Protein AF-A0A0K1FKB4-F1 (afdb_monomer_lite)

Structure (mmCIF, N/CA/C/O backbone):
data_AF-A0A0K1FKB4-F1
#
_entry.id   AF-A0A0K1FKB4-F1
#
loop_
_atom_site.group_PDB
_atom_site.id
_atom_site.type_symbol
_atom_site.label_atom_id
_atom_site.label_alt_id
_atom_site.label_comp_id
_atom_site.label_asym_id
_atom_site.label_entity_id
_atom_site.label_seq_id
_atom_site.pdbx_PDB_ins_code
_atom_site.Cartn_x
_atom_site.Cartn_y
_atom_site.Cartn_z
_atom_site.occupancy
_atom_site.B_iso_or_equiv
_atom_site.auth_seq_id
_atom_site.auth_comp_id
_atom_site.auth_asym_id
_atom_site.auth_atom_id
_atom_site.pdbx_PDB_model_num
ATOM 1 N N . MET A 1 1 ? 12.593 -4.415 9.580 1.00 80.56 1 MET A N 1
ATOM 2 C CA . MET A 1 1 ? 12.445 -4.700 8.141 1.00 80.56 1 MET A CA 1
ATOM 3 C C . MET A 1 1 ? 11.845 -6.087 8.004 1.00 80.56 1 MET A C 1
ATOM 5 O O . MET A 1 1 ? 12.376 -7.004 8.618 1.00 80.56 1 MET A O 1
ATOM 9 N N . GLU A 1 2 ? 10.722 -6.221 7.304 1.00 90.81 2 GLU A N 1
ATOM 10 C CA . GLU A 1 2 ? 10.043 -7.507 7.085 1.00 90.81 2 GLU A CA 1
ATOM 11 C C . GLU A 1 2 ? 10.528 -8.163 5.786 1.00 90.81 2 GLU A C 1
ATOM 13 O O . GLU A 1 2 ? 11.153 -7.510 4.942 1.00 90.81 2 GLU A O 1
ATOM 18 N N . LYS A 1 3 ? 10.287 -9.470 5.629 1.00 88.88 3 LYS A N 1
ATOM 19 C CA . LYS A 1 3 ? 10.673 -10.172 4.404 1.00 88.88 3 LYS A CA 1
ATOM 20 C C . LYS A 1 3 ? 9.685 -9.817 3.301 1.00 88.88 3 LYS A C 1
ATOM 22 O O . LYS A 1 3 ? 8.482 -9.996 3.452 1.00 88.88 3 LYS A O 1
ATOM 27 N N . SER A 1 4 ? 10.195 -9.398 2.148 1.00 88.50 4 SER A N 1
ATOM 28 C CA . SER A 1 4 ? 9.355 -9.177 0.967 1.00 88.50 4 SER A CA 1
ATOM 29 C C . SER A 1 4 ? 8.685 -10.454 0.463 1.00 88.50 4 SER A C 1
ATOM 31 O O . SER A 1 4 ? 7.639 -10.369 -0.163 1.00 88.50 4 SER A O 1
ATOM 33 N N . SER A 1 5 ? 9.220 -11.639 0.787 1.00 90.75 5 SER A N 1
ATOM 34 C CA . SER A 1 5 ? 8.584 -12.928 0.486 1.00 90.75 5 SER A CA 1
ATOM 35 C C . SER A 1 5 ? 7.236 -13.129 1.173 1.00 90.75 5 SER A C 1
ATOM 37 O O . SER A 1 5 ? 6.458 -13.953 0.697 1.00 90.75 5 SER A O 1
ATOM 39 N N . ASP A 1 6 ? 6.969 -12.404 2.261 1.00 93.44 6 ASP A N 1
ATOM 40 C CA . ASP A 1 6 ? 5.728 -12.506 3.039 1.00 93.44 6 ASP A CA 1
ATOM 41 C C . ASP A 1 6 ? 4.636 -11.583 2.483 1.00 93.44 6 ASP A C 1
ATOM 43 O O . ASP A 1 6 ? 3.501 -11.590 2.956 1.00 93.44 6 ASP A O 1
ATOM 47 N N . PHE A 1 7 ? 4.978 -10.810 1.454 1.00 93.88 7 PHE A N 1
ATOM 48 C CA . PHE A 1 7 ? 4.098 -9.901 0.750 1.00 93.88 7 PHE A CA 1
ATOM 49 C C . PHE A 1 7 ? 3.974 -10.334 -0.714 1.00 93.88 7 PHE A C 1
ATOM 51 O O . PHE A 1 7 ? 4.897 -10.893 -1.311 1.00 93.88 7 PHE A O 1
ATOM 58 N N . GLU A 1 8 ? 2.810 -10.105 -1.303 1.00 93.19 8 GLU A N 1
ATOM 59 C CA . GLU A 1 8 ? 2.550 -10.299 -2.725 1.00 93.19 8 GLU A CA 1
ATOM 60 C C . GLU A 1 8 ? 2.192 -8.961 -3.359 1.00 93.19 8 GLU A C 1
ATOM 62 O O . GLU A 1 8 ? 1.543 -8.126 -2.730 1.00 93.19 8 GLU A O 1
ATOM 67 N N . TYR A 1 9 ? 2.643 -8.744 -4.593 1.00 91.88 9 TYR A N 1
ATOM 68 C CA . TYR A 1 9 ? 2.233 -7.572 -5.356 1.00 91.88 9 TYR A CA 1
ATOM 69 C C . TYR A 1 9 ? 0.720 -7.622 -5.574 1.00 91.88 9 TYR A C 1
ATOM 71 O O . TYR A 1 9 ? 0.194 -8.664 -5.964 1.00 91.88 9 TYR A O 1
ATOM 79 N N . ALA A 1 10 ? 0.045 -6.508 -5.308 1.00 92.31 10 ALA A N 1
ATOM 80 C CA . ALA A 1 10 ? -1.406 -6.422 -5.380 1.00 92.31 10 ALA A CA 1
ATOM 81 C C . ALA A 1 10 ? -1.872 -5.471 -6.479 1.00 92.31 10 ALA A C 1
ATOM 83 O O . ALA A 1 10 ? -2.723 -5.843 -7.282 1.00 92.31 10 ALA A O 1
ATOM 84 N N . ALA A 1 11 ? -1.316 -4.260 -6.528 1.00 91.50 11 ALA A N 1
ATOM 85 C CA . ALA A 1 11 ? -1.746 -3.248 -7.481 1.00 91.50 11 ALA A CA 1
ATOM 86 C C . ALA A 1 11 ? -0.660 -2.203 -7.742 1.00 91.50 11 ALA A C 1
ATOM 88 O O . ALA A 1 11 ? 0.228 -1.977 -6.918 1.00 91.50 11 ALA A O 1
ATOM 89 N N . THR A 1 12 ? -0.792 -1.536 -8.886 1.00 91.56 12 THR A N 1
ATOM 90 C CA . THR A 1 12 ? -0.174 -0.239 -9.151 1.00 91.56 12 THR A CA 1
ATOM 91 C C . THR A 1 12 ? -1.303 0.741 -9.399 1.00 91.56 12 THR A C 1
ATOM 93 O O . THR A 1 12 ? -2.195 0.446 -10.193 1.00 91.56 12 THR A O 1
ATOM 96 N N . ALA A 1 13 ? -1.268 1.880 -8.721 1.00 91.25 13 ALA A N 1
ATOM 97 C CA . ALA A 1 13 ? -2.212 2.963 -8.943 1.00 91.25 13 ALA A CA 1
ATOM 98 C C . ALA A 1 13 ? -1.489 4.141 -9.586 1.00 91.25 13 ALA A C 1
ATOM 100 O O . ALA A 1 13 ? -0.346 4.440 -9.236 1.00 91.25 13 ALA A O 1
ATOM 101 N N . ILE A 1 14 ? -2.160 4.787 -10.532 1.00 88.12 14 ILE A N 1
ATOM 102 C CA . ILE A 1 14 ? -1.706 6.024 -11.159 1.00 88.12 14 ILE A CA 1
ATOM 103 C C . ILE A 1 14 ? -2.805 7.044 -10.896 1.00 88.12 14 ILE A C 1
ATOM 105 O O . ILE A 1 14 ? -3.885 6.928 -11.470 1.00 88.12 14 ILE A O 1
ATOM 109 N N . GLY A 1 15 ? -2.548 8.020 -10.028 1.00 77.75 15 GLY A N 1
ATOM 110 C CA . GLY A 1 15 ? -3.521 9.072 -9.727 1.00 77.75 15 GLY A CA 1
ATOM 111 C C . GLY A 1 15 ? -4.064 9.017 -8.302 1.00 77.75 15 GLY A C 1
ATOM 112 O O . GLY A 1 15 ? -3.277 8.954 -7.359 1.00 77.75 15 GLY A O 1
ATOM 113 N N . GLU A 1 16 ? -5.387 9.136 -8.167 1.00 79.88 16 GLU A N 1
ATOM 114 C CA . GLU A 1 16 ? -6.054 9.548 -6.920 1.00 79.88 16 GLU A CA 1
ATOM 115 C C . GLU A 1 16 ? -6.793 8.419 -6.186 1.00 79.88 16 GLU A C 1
ATOM 117 O O . GLU A 1 16 ? -7.043 8.558 -4.995 1.00 79.88 16 GLU A O 1
ATOM 122 N N . GLU A 1 17 ? -7.094 7.298 -6.854 1.00 90.88 17 GLU A N 1
ATOM 123 C CA . GLU A 1 17 ? -7.901 6.206 -6.287 1.00 90.88 17 GLU A CA 1
ATOM 124 C C . GLU A 1 17 ? -7.195 4.848 -6.423 1.00 90.88 17 GLU A C 1
ATOM 126 O O . GLU A 1 17 ? -6.569 4.534 -7.442 1.00 90.88 17 GLU A O 1
ATOM 131 N N . CYS A 1 18 ? -7.301 4.011 -5.391 1.00 93.44 18 CYS A N 1
ATOM 132 C CA . CYS A 1 18 ? -6.797 2.642 -5.400 1.00 93.44 18 CYS A CA 1
ATOM 133 C C . CYS A 1 18 ? -7.615 1.766 -4.452 1.00 93.44 18 CYS A C 1
ATOM 135 O O . CYS A 1 18 ? -7.584 1.954 -3.240 1.00 93.44 18 CYS A O 1
ATOM 137 N N . PHE A 1 19 ? -8.310 0.760 -4.984 1.00 93.69 19 PHE A N 1
ATOM 138 C CA . PHE A 1 19 ? -9.187 -0.082 -4.174 1.00 93.69 19 PHE A CA 1
ATOM 139 C C . PHE A 1 19 ? -8.454 -1.302 -3.606 1.00 93.69 19 PHE A C 1
ATOM 141 O O . PHE A 1 19 ? -8.182 -2.261 -4.332 1.00 93.69 19 PHE A O 1
ATOM 148 N N . LEU A 1 20 ? -8.196 -1.305 -2.294 1.00 92.19 20 LEU A N 1
ATOM 149 C CA . LEU A 1 20 ? -7.755 -2.483 -1.536 1.00 92.19 20 LEU A CA 1
ATOM 150 C C . LEU A 1 20 ? -8.744 -2.740 -0.397 1.00 92.19 20 LEU A C 1
ATOM 152 O O . LEU A 1 20 ? -9.320 -1.818 0.165 1.00 92.19 20 LEU A O 1
ATOM 156 N N . PHE A 1 21 ? -8.944 -4.009 -0.035 1.00 91.56 21 PHE A N 1
ATOM 157 C CA . PHE A 1 21 ? -9.867 -4.397 1.047 1.00 91.56 21 PHE A CA 1
ATOM 158 C C . PHE A 1 21 ? -11.323 -3.928 0.841 1.00 91.56 21 PHE A C 1
ATOM 160 O O . PHE A 1 21 ? -12.076 -3.822 1.800 1.00 91.56 21 PHE A O 1
ATOM 167 N N . GLY A 1 22 ? -11.726 -3.665 -0.408 1.00 90.62 22 GLY A N 1
ATOM 168 C CA . GLY A 1 22 ? -13.073 -3.194 -0.746 1.00 90.62 22 GLY A CA 1
ATOM 169 C C . GLY A 1 22 ? -13.299 -1.687 -0.574 1.00 90.62 22 GLY A C 1
ATOM 170 O O . GLY A 1 22 ? -14.416 -1.236 -0.805 1.00 90.62 22 GLY A O 1
ATOM 171 N N . VAL A 1 23 ? -12.267 -0.912 -0.224 1.00 93.38 23 VAL A N 1
ATOM 172 C CA . VAL A 1 23 ? -12.330 0.552 -0.068 1.00 93.38 23 VAL A CA 1
ATOM 173 C C . VAL A 1 23 ? -11.250 1.238 -0.897 1.00 93.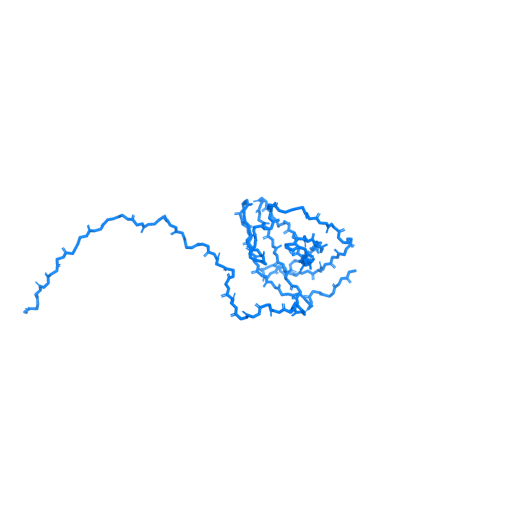38 23 VAL A C 1
ATOM 175 O O . VAL A 1 23 ? -10.231 0.619 -1.204 1.00 93.38 23 VAL A O 1
ATOM 178 N N . ASP A 1 24 ? -11.448 2.510 -1.241 1.00 95.00 24 ASP A N 1
ATOM 179 C CA . ASP A 1 24 ? -10.364 3.334 -1.776 1.00 95.00 24 ASP A CA 1
ATOM 180 C C . ASP A 1 24 ? -9.370 3.654 -0.656 1.00 95.00 24 ASP A C 1
ATOM 182 O O . ASP A 1 24 ? -9.700 4.340 0.307 1.00 95.00 24 ASP A O 1
ATOM 186 N N . VAL A 1 25 ? -8.143 3.150 -0.759 1.00 94.75 25 VAL A N 1
ATOM 187 C CA . VAL A 1 25 ? -7.152 3.294 0.307 1.00 94.75 25 VAL A CA 1
ATOM 188 C C . VAL A 1 25 ? -6.685 4.726 0.474 1.00 94.75 25 VAL A C 1
ATOM 190 O O . VAL A 1 25 ? -6.310 5.094 1.583 1.00 94.75 25 VAL A O 1
ATOM 193 N N . PHE A 1 26 ? -6.690 5.536 -0.587 1.00 94.00 26 PHE A N 1
ATOM 194 C CA . PHE A 1 26 ? -6.243 6.926 -0.503 1.00 94.00 26 PHE A CA 1
ATOM 195 C C . PHE A 1 26 ? -7.241 7.806 0.254 1.00 94.00 26 PHE A C 1
ATOM 197 O O . PHE A 1 26 ? -6.840 8.797 0.861 1.00 94.00 26 PHE A O 1
ATOM 204 N N . ALA A 1 27 ? -8.513 7.403 0.312 1.00 94.81 27 ALA A N 1
ATOM 205 C CA . ALA A 1 27 ? -9.538 8.055 1.119 1.00 94.81 27 ALA A CA 1
ATOM 206 C C . ALA A 1 27 ? -9.420 7.774 2.635 1.00 94.81 27 ALA A C 1
ATOM 208 O O . ALA A 1 27 ? -10.168 8.357 3.423 1.00 94.81 27 ALA A O 1
ATOM 209 N N . HIS A 1 28 ? -8.506 6.895 3.067 1.00 94.88 28 HIS A N 1
ATOM 210 C CA . HIS A 1 28 ? -8.302 6.540 4.475 1.00 94.88 28 HIS A CA 1
ATOM 211 C C . HIS A 1 28 ? -7.001 7.124 5.042 1.00 94.88 28 HIS A C 1
ATOM 213 O O . HIS A 1 28 ? -6.003 7.280 4.343 1.00 94.88 28 HIS A O 1
ATOM 219 N N . GLU A 1 29 ? -6.982 7.387 6.352 1.00 95.81 29 GLU A N 1
ATOM 220 C CA . GLU A 1 29 ? -5.752 7.763 7.055 1.00 95.81 29 GLU A CA 1
ATOM 221 C C . GLU A 1 29 ? -4.822 6.552 7.196 1.00 95.81 29 GLU A C 1
ATOM 223 O O . GLU A 1 29 ? -5.204 5.515 7.744 1.00 95.81 29 GLU A O 1
ATOM 228 N N . TRP A 1 30 ? -3.586 6.694 6.715 1.00 96.69 30 TRP A N 1
ATOM 229 C CA . TRP A 1 30 ? -2.564 5.656 6.818 1.00 96.69 30 TRP A CA 1
ATOM 230 C C . TRP A 1 30 ? -1.737 5.848 8.082 1.00 96.69 30 TRP A C 1
ATOM 232 O O . TRP A 1 30 ? -1.072 6.869 8.267 1.00 96.69 30 TRP A O 1
ATOM 242 N N . THR A 1 31 ? -1.696 4.820 8.921 1.00 97.94 31 THR A N 1
ATOM 243 C CA . THR A 1 31 ? -0.800 4.769 10.075 1.00 97.94 31 THR A CA 1
ATOM 244 C C . THR A 1 31 ? 0.521 4.120 9.675 1.00 97.94 31 THR A C 1
ATOM 246 O O . THR A 1 31 ? 0.560 2.954 9.283 1.00 97.94 31 THR A O 1
ATOM 249 N N . ASP A 1 32 ? 1.627 4.862 9.777 1.00 96.88 32 ASP A N 1
ATOM 250 C CA . ASP A 1 32 ? 2.968 4.321 9.534 1.00 96.88 32 ASP A CA 1
ATOM 251 C C . ASP A 1 32 ? 3.400 3.401 10.687 1.00 96.88 32 ASP A C 1
ATOM 253 O O . ASP A 1 32 ? 3.525 3.817 11.841 1.00 96.88 32 ASP A O 1
ATOM 257 N N . THR A 1 33 ? 3.674 2.138 10.362 1.00 96.94 33 THR A N 1
ATOM 258 C CA . THR A 1 33 ? 4.067 1.121 11.354 1.00 96.94 33 THR A CA 1
ATOM 259 C C . THR A 1 33 ? 5.558 1.159 11.705 1.00 96.94 33 THR A C 1
ATOM 261 O O . THR A 1 33 ? 6.038 0.326 12.479 1.00 96.94 33 THR A O 1
ATOM 264 N N . ARG A 1 34 ? 6.330 2.072 11.097 1.00 96.88 34 ARG A N 1
ATOM 265 C CA . ARG A 1 34 ? 7.803 2.149 11.126 1.00 96.88 34 ARG A CA 1
ATOM 266 C C . ARG A 1 34 ? 8.509 0.906 10.578 1.00 96.88 34 ARG A C 1
ATOM 268 O O . ARG A 1 34 ? 9.728 0.769 10.710 1.00 96.88 34 ARG A O 1
ATOM 275 N N . LYS A 1 35 ? 7.768 -0.015 9.959 1.00 96.81 35 LYS A N 1
ATOM 276 C CA . LYS A 1 35 ? 8.296 -1.197 9.273 1.00 96.81 35 LYS A CA 1
ATOM 277 C C . LYS A 1 35 ? 8.322 -0.957 7.768 1.00 96.81 35 LYS A C 1
ATOM 279 O O . LYS A 1 35 ? 7.606 -0.119 7.234 1.00 96.81 35 LYS A O 1
ATOM 284 N N . CYS A 1 36 ? 9.153 -1.727 7.083 1.00 96.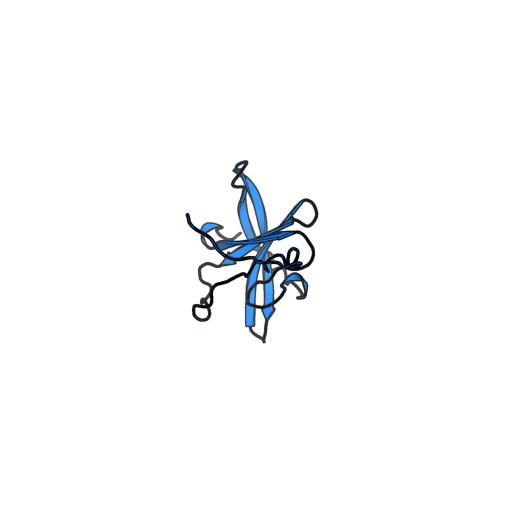75 36 CYS A N 1
ATOM 285 C CA . CYS A 1 36 ? 9.293 -1.675 5.635 1.00 96.75 36 CYS A CA 1
ATOM 286 C C . CYS A 1 36 ? 9.689 -3.041 5.072 1.00 96.75 36 CYS A C 1
ATOM 288 O O . CYS A 1 36 ? 10.256 -3.876 5.791 1.00 96.75 36 CYS A O 1
ATOM 290 N N . ILE A 1 37 ? 9.428 -3.231 3.782 1.00 95.56 37 ILE A N 1
ATOM 291 C CA . ILE A 1 37 ? 9.933 -4.330 2.955 1.00 95.56 37 ILE A CA 1
ATOM 292 C C . ILE A 1 37 ? 10.880 -3.785 1.885 1.00 95.56 37 ILE A C 1
ATOM 294 O O . ILE A 1 37 ? 10.812 -2.610 1.525 1.00 95.56 37 ILE A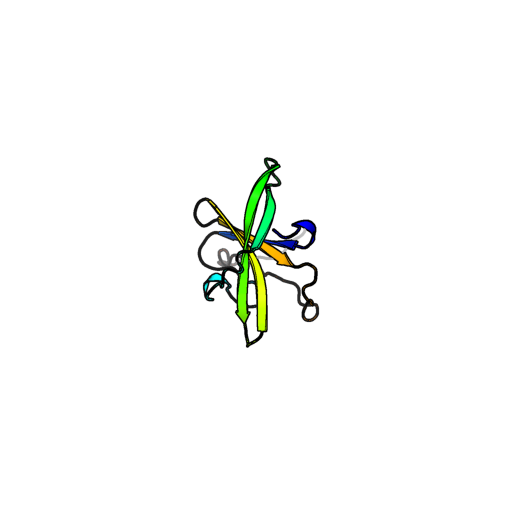 O 1
ATOM 298 N N . ARG A 1 38 ? 11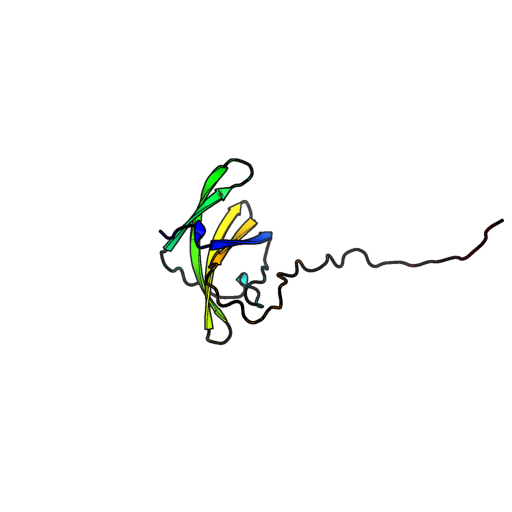.753 -4.646 1.349 1.00 94.50 38 ARG A N 1
ATOM 299 C CA . ARG A 1 38 ? 12.556 -4.323 0.162 1.00 94.50 38 ARG A CA 1
ATOM 300 C C . ARG A 1 38 ? 12.167 -5.203 -1.004 1.00 94.50 38 ARG A C 1
ATOM 302 O O . ARG A 1 38 ? 12.280 -6.427 -0.931 1.00 94.50 38 ARG A O 1
ATOM 309 N N . VAL A 1 39 ? 11.692 -4.553 -2.051 1.00 89.88 39 VAL A N 1
ATOM 310 C CA . VAL A 1 39 ? 11.247 -5.169 -3.298 1.00 89.88 39 VAL A CA 1
ATOM 311 C C . VAL A 1 39 ? 12.227 -4.803 -4.402 1.00 89.88 39 VAL A C 1
ATOM 313 O O . VAL A 1 39 ? 12.972 -3.835 -4.273 1.00 89.88 39 VAL A O 1
ATOM 316 N N . HIS A 1 40 ? 12.254 -5.594 -5.465 1.00 85.50 40 HIS A N 1
ATOM 317 C CA . HIS A 1 40 ? 13.036 -5.286 -6.654 1.00 85.50 40 HIS A CA 1
ATOM 318 C C . HIS A 1 40 ? 12.073 -4.963 -7.786 1.00 85.50 40 HIS A C 1
ATOM 320 O O . HIS A 1 40 ? 11.113 -5.706 -7.996 1.00 85.50 40 HIS A O 1
ATOM 326 N N . ASP A 1 41 ? 12.321 -3.864 -8.491 1.00 74.62 41 ASP A N 1
ATOM 327 C CA . ASP A 1 41 ? 11.611 -3.578 -9.733 1.00 74.62 41 ASP A CA 1
ATOM 328 C C . ASP A 1 41 ? 11.887 -4.700 -10.755 1.00 74.62 41 ASP A C 1
ATOM 330 O O . ASP A 1 41 ? 13.044 -5.099 -10.926 1.00 74.62 41 ASP A O 1
ATOM 334 N N . PRO A 1 42 ? 10.854 -5.244 -11.420 1.00 68.50 42 PRO A N 1
ATOM 335 C CA . PRO A 1 42 ? 11.028 -6.347 -12.357 1.00 68.50 42 PRO A CA 1
ATOM 336 C C . PRO A 1 42 ? 11.746 -5.954 -13.656 1.00 68.50 42 PRO A C 1
ATOM 338 O O . PRO A 1 42 ? 12.284 -6.846 -14.310 1.00 68.50 42 PRO A O 1
ATOM 341 N N . LEU A 1 43 ? 11.769 -4.671 -14.049 1.00 72.94 43 LEU A N 1
ATOM 342 C CA . LEU A 1 43 ? 12.390 -4.245 -15.312 1.00 72.94 43 LEU A CA 1
ATOM 343 C C . LEU A 1 43 ? 13.912 -4.067 -15.208 1.00 72.94 43 LEU A C 1
ATOM 345 O O . LEU A 1 43 ? 14.653 -4.491 -16.093 1.00 72.94 43 LEU A O 1
ATOM 349 N N . TYR A 1 44 ? 14.383 -3.450 -14.133 1.00 76.62 44 TYR A N 1
ATOM 350 C CA . TYR A 1 44 ? 15.764 -3.015 -13.930 1.00 76.62 44 TYR A CA 1
ATOM 351 C C . TYR A 1 44 ? 16.419 -3.668 -12.706 1.00 76.62 44 TYR A C 1
ATOM 353 O O . TYR A 1 44 ? 17.610 -3.468 -12.465 1.00 76.62 44 TYR A O 1
ATOM 361 N N . GLY A 1 45 ? 15.668 -4.436 -11.908 1.00 79.06 45 GLY A N 1
ATOM 362 C CA . GLY A 1 45 ? 16.172 -5.127 -10.716 1.00 79.06 45 GLY A CA 1
ATOM 363 C C . GLY A 1 45 ? 16.538 -4.194 -9.558 1.00 79.06 45 GLY A C 1
ATOM 364 O O . GLY A 1 45 ? 17.132 -4.636 -8.568 1.00 79.06 45 GLY A O 1
ATOM 365 N N . GLN A 1 46 ? 16.210 -2.905 -9.665 1.00 84.50 46 GLN A N 1
ATOM 366 C CA . GLN A 1 46 ? 16.588 -1.906 -8.674 1.00 84.50 46 GLN A CA 1
ATOM 367 C C . GLN A 1 46 ? 15.835 -2.131 -7.357 1.00 84.50 46 GLN A C 1
ATOM 369 O O . GLN A 1 46 ? 14.633 -2.405 -7.378 1.00 84.50 46 GLN A O 1
ATOM 374 N N . PRO A 1 47 ? 16.522 -2.045 -6.202 1.00 88.94 47 PRO A N 1
ATOM 375 C CA . PRO A 1 47 ? 15.878 -2.223 -4.914 1.00 88.94 47 PRO A CA 1
ATOM 376 C C . PRO A 1 47 ? 15.084 -0.973 -4.519 1.00 88.94 47 PRO A C 1
ATOM 378 O O . PRO A 1 47 ? 15.636 0.122 -4.442 1.00 88.94 47 PRO A O 1
ATOM 381 N N . TYR A 1 48 ? 13.825 -1.172 -4.147 1.00 89.88 48 TYR A N 1
ATOM 382 C CA . TYR A 1 48 ? 12.958 -0.162 -3.548 1.00 89.88 48 TYR A CA 1
ATOM 383 C C . TYR A 1 48 ? 12.610 -0.547 -2.116 1.00 89.88 48 TYR A C 1
ATOM 385 O O . TYR A 1 48 ? 12.405 -1.722 -1.806 1.00 89.88 48 TYR A O 1
ATOM 393 N N . THR A 1 49 ? 12.541 0.452 -1.238 1.00 93.31 49 THR A N 1
ATOM 394 C CA . THR A 1 49 ? 12.045 0.276 0.130 1.00 93.31 49 THR A CA 1
ATOM 395 C C . THR A 1 49 ? 10.608 0.762 0.180 1.00 93.31 49 THR A C 1
ATOM 397 O O . THR A 1 49 ? 10.366 1.932 -0.089 1.00 93.31 49 THR A O 1
ATOM 400 N N . MET A 1 50 ? 9.686 -0.130 0.535 1.00 94.81 50 MET A N 1
ATOM 401 C CA . MET A 1 50 ? 8.265 0.189 0.677 1.00 94.81 50 MET A CA 1
ATOM 402 C C . MET A 1 50 ? 7.893 0.143 2.150 1.00 94.81 50 MET A C 1
ATOM 404 O O . MET A 1 50 ? 8.145 -0.863 2.825 1.00 94.81 50 MET A O 1
ATOM 408 N N . ASN A 1 51 ? 7.324 1.230 2.658 1.00 97.44 51 ASN A N 1
ATOM 409 C CA . ASN A 1 51 ? 6.867 1.309 4.037 1.00 97.44 51 ASN A CA 1
ATOM 410 C C . ASN A 1 51 ? 5.607 0.465 4.214 1.00 97.44 51 ASN A C 1
ATOM 412 O O . ASN A 1 51 ? 4.830 0.273 3.281 1.00 97.44 51 ASN A O 1
ATOM 416 N N . ILE A 1 52 ? 5.433 -0.070 5.418 1.00 97.69 52 ILE A N 1
ATOM 417 C CA . ILE A 1 52 ? 4.247 -0.824 5.797 1.00 97.69 52 ILE A CA 1
ATOM 418 C C . ILE A 1 52 ? 3.318 0.113 6.559 1.00 97.69 52 ILE A C 1
ATOM 420 O O . ILE A 1 52 ? 3.700 0.679 7.589 1.00 97.69 52 ILE A O 1
ATOM 424 N N . TYR A 1 53 ? 2.098 0.215 6.060 1.00 97.94 53 TYR A N 1
ATOM 425 C CA . TYR A 1 53 ? 1.037 1.043 6.599 1.00 97.94 53 TYR A CA 1
ATOM 426 C C . TYR A 1 53 ? -0.129 0.186 7.068 1.00 97.94 53 TYR A C 1
ATOM 428 O O . TYR A 1 53 ? -0.322 -0.951 6.621 1.00 97.94 53 TYR A O 1
ATOM 436 N N . GLU A 1 54 ? -0.904 0.760 7.975 1.00 97.44 54 GLU A N 1
ATOM 437 C CA . GLU A 1 54 ? -2.169 0.219 8.445 1.00 97.44 54 GLU A CA 1
ATOM 438 C C . GLU A 1 54 ? -3.293 1.222 8.185 1.00 97.44 54 GLU A C 1
ATOM 440 O O . GLU A 1 54 ? -3.113 2.426 8.366 1.00 97.44 54 GLU A O 1
ATOM 445 N N . ILE A 1 55 ? -4.453 0.714 7.776 1.00 96.69 55 ILE A N 1
ATOM 446 C CA . ILE A 1 55 ? -5.716 1.455 7.723 1.00 96.69 55 ILE A CA 1
ATOM 447 C C . ILE A 1 55 ? -6.760 0.708 8.544 1.00 96.69 55 ILE A C 1
ATOM 449 O O . ILE A 1 55 ? -6.691 -0.514 8.694 1.00 96.69 55 ILE A O 1
ATOM 453 N N . THR A 1 56 ? -7.747 1.436 9.056 1.00 95.56 56 THR A N 1
ATOM 454 C CA . THR A 1 56 ? -8.919 0.827 9.692 1.00 95.56 56 THR A CA 1
ATOM 455 C C . THR A 1 56 ? -10.095 0.866 8.725 1.00 95.56 56 THR A C 1
ATOM 457 O O . THR A 1 56 ? -10.476 1.940 8.260 1.00 95.56 56 THR A O 1
ATOM 460 N N . VAL A 1 57 ? -10.663 -0.305 8.438 1.00 92.38 57 VAL A N 1
ATOM 461 C CA . VAL A 1 57 ? -11.847 -0.498 7.589 1.00 92.38 57 VAL A CA 1
ATOM 462 C C . VAL A 1 57 ? -12.866 -1.276 8.405 1.00 92.38 57 VAL A C 1
ATOM 464 O O . VAL A 1 57 ? -12.554 -2.351 8.909 1.00 92.38 57 VAL A O 1
ATOM 467 N N . ASP A 1 58 ? -14.052 -0.705 8.609 1.00 90.88 58 ASP A N 1
ATOM 468 C CA . ASP A 1 58 ? -15.141 -1.326 9.380 1.00 90.88 58 ASP A CA 1
ATOM 469 C C . ASP A 1 58 ? -14.707 -1.881 10.755 1.00 90.88 58 ASP A C 1
ATOM 471 O O . ASP A 1 58 ? -15.124 -2.951 11.195 1.00 90.88 58 ASP A O 1
ATOM 475 N N . GLY A 1 59 ? -13.819 -1.156 11.447 1.00 91.31 59 GLY A N 1
ATOM 476 C CA . GLY A 1 59 ? -13.280 -1.549 12.756 1.00 91.31 59 GLY A CA 1
ATOM 477 C C . GLY A 1 59 ? -12.192 -2.631 12.716 1.00 91.31 59 GLY A C 1
ATOM 478 O O . GLY A 1 59 ? -11.651 -2.981 13.764 1.00 91.31 59 GLY A O 1
ATOM 479 N N . SER A 1 60 ? -11.836 -3.129 11.531 1.00 92.75 60 SER A N 1
ATOM 480 C CA . SER A 1 60 ? -10.740 -4.073 11.309 1.00 92.75 60 SER A CA 1
ATOM 481 C C . SER A 1 60 ? -9.484 -3.352 10.827 1.00 92.75 60 SER A C 1
ATOM 483 O O . SER A 1 60 ? -9.543 -2.480 9.961 1.00 92.75 60 SER A O 1
ATOM 485 N N . VAL A 1 61 ? -8.329 -3.721 11.382 1.00 94.88 61 VAL A N 1
ATOM 486 C CA . VAL A 1 61 ? -7.035 -3.173 10.955 1.00 94.88 61 VAL A CA 1
ATOM 487 C C . VAL A 1 61 ? -6.504 -3.991 9.785 1.00 94.88 61 VAL A C 1
ATOM 489 O O . VAL A 1 61 ? -6.276 -5.196 9.902 1.00 94.88 61 VAL A O 1
ATOM 492 N N . HIS A 1 62 ? -6.273 -3.318 8.663 1.00 95.19 62 HIS A N 1
ATOM 493 C CA . HIS A 1 62 ? -5.701 -3.895 7.457 1.00 95.19 62 HIS A CA 1
ATOM 494 C C . HIS A 1 62 ? -4.314 -3.331 7.207 1.00 95.19 62 HIS A C 1
ATOM 496 O O . HIS A 1 62 ? -4.095 -2.125 7.284 1.00 95.19 62 HIS A O 1
ATOM 502 N N . ARG A 1 63 ? -3.377 -4.216 6.868 1.00 95.88 63 ARG A N 1
ATOM 503 C CA . ARG A 1 63 ? -1.969 -3.882 6.665 1.00 95.88 63 ARG A CA 1
ATOM 504 C C . ARG A 1 63 ? -1.561 -4.102 5.217 1.00 95.88 63 ARG A C 1
ATOM 506 O O . ARG A 1 63 ? -1.881 -5.141 4.641 1.00 95.88 63 ARG A O 1
ATOM 513 N N . PHE A 1 64 ? -0.792 -3.175 4.664 1.00 96.56 64 PHE A N 1
ATOM 514 C CA . PHE A 1 64 ? -0.228 -3.262 3.317 1.00 96.56 64 PHE A CA 1
ATOM 515 C C . PHE A 1 64 ? 1.115 -2.536 3.253 1.00 96.56 64 PHE A C 1
ATOM 517 O O . PHE A 1 64 ? 1.408 -1.674 4.077 1.00 96.56 64 PHE A O 1
ATOM 524 N N . ALA A 1 65 ? 1.957 -2.904 2.293 1.00 97.00 65 ALA A N 1
ATOM 525 C CA . ALA A 1 65 ? 3.140 -2.126 1.960 1.00 97.00 65 ALA A CA 1
ATOM 526 C C . ALA A 1 65 ? 2.846 -1.236 0.754 1.00 97.00 65 ALA A C 1
ATOM 528 O O . ALA A 1 65 ? 2.226 -1.694 -0.206 1.00 97.00 65 ALA A O 1
ATOM 529 N N . ALA A 1 66 ? 3.306 0.010 0.803 1.00 95.62 66 ALA A N 1
ATOM 530 C CA . ALA A 1 66 ? 3.128 0.970 -0.274 1.00 95.62 66 ALA A CA 1
ATOM 531 C C . ALA A 1 66 ? 4.351 1.874 -0.439 1.00 95.62 66 ALA A C 1
ATOM 533 O O . ALA A 1 66 ? 5.105 2.121 0.508 1.00 95.62 66 ALA A O 1
ATOM 534 N N . GLY A 1 67 ? 4.527 2.379 -1.654 1.00 92.81 67 GLY A N 1
ATOM 535 C CA . GLY A 1 67 ? 5.486 3.434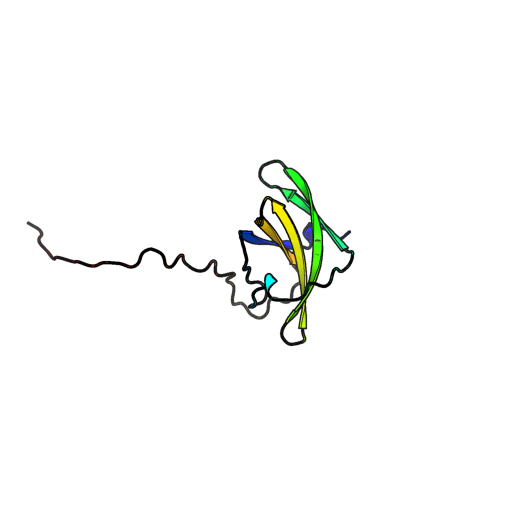 -1.943 1.00 92.81 67 GLY A CA 1
ATOM 536 C C . GLY A 1 67 ? 5.292 4.010 -3.337 1.00 92.81 67 GLY A C 1
ATOM 537 O O . GLY A 1 67 ? 4.857 3.314 -4.259 1.00 92.81 67 GLY A O 1
ATOM 538 N N . GLU A 1 68 ? 5.611 5.292 -3.469 1.00 90.88 68 GLU A N 1
ATOM 539 C CA . GLU A 1 68 ? 5.588 5.997 -4.743 1.00 90.88 68 GLU A CA 1
ATOM 540 C C . GLU A 1 68 ? 6.870 5.700 -5.532 1.00 90.88 68 GLU A C 1
ATOM 542 O O . GLU A 1 68 ? 7.984 5.845 -5.025 1.00 90.88 68 GLU A O 1
ATOM 547 N N . PHE A 1 69 ? 6.710 5.291 -6.787 1.00 84.25 69 PHE A N 1
ATOM 548 C CA . PHE A 1 69 ? 7.806 5.116 -7.733 1.00 84.25 69 PHE A CA 1
ATOM 549 C C . PHE A 1 69 ? 8.155 6.425 -8.450 1.00 84.25 69 PHE A C 1
ATOM 551 O O . PHE A 1 69 ? 9.332 6.761 -8.573 1.00 84.25 69 PHE A O 1
ATOM 558 N N . SER A 1 70 ? 7.144 7.152 -8.939 1.00 83.50 70 SER A N 1
ATOM 559 C CA . SER A 1 70 ? 7.303 8.433 -9.641 1.00 83.50 70 SER A CA 1
ATOM 560 C C . SER A 1 70 ? 5.950 9.079 -9.930 1.00 83.50 70 SER A C 1
ATOM 562 O O . SER A 1 70 ? 5.066 8.366 -10.384 1.00 83.50 70 SER A O 1
ATOM 564 N N . ASN A 1 71 ? 5.818 10.403 -9.820 1.00 86.38 71 ASN A N 1
ATOM 565 C CA . ASN A 1 71 ? 4.698 11.184 -10.373 1.00 86.38 71 ASN A CA 1
ATOM 566 C C . ASN A 1 71 ? 3.311 10.547 -10.130 1.00 86.38 71 ASN A C 1
ATOM 568 O O . ASN A 1 71 ? 2.596 10.236 -11.085 1.00 86.38 71 ASN A O 1
ATOM 572 N N . ASN A 1 72 ? 2.971 10.302 -8.861 1.00 88.12 72 ASN A N 1
ATOM 573 C CA . ASN A 1 72 ? 1.712 9.679 -8.431 1.00 88.12 72 ASN A CA 1
ATOM 574 C C . ASN A 1 72 ? 1.516 8.221 -8.887 1.00 88.12 72 ASN A C 1
ATOM 576 O O . ASN A 1 72 ? 0.402 7.700 -8.826 1.00 88.12 72 ASN A O 1
ATOM 580 N N . VAL A 1 73 ? 2.583 7.541 -9.310 1.00 90.00 73 VAL A N 1
ATOM 581 C CA . VAL A 1 73 ? 2.590 6.095 -9.544 1.00 90.00 73 VAL A CA 1
ATOM 582 C C . VAL A 1 73 ? 2.975 5.394 -8.249 1.00 90.00 73 VAL A C 1
ATOM 584 O O . VAL A 1 73 ? 4.120 5.480 -7.806 1.00 90.00 73 VAL A O 1
ATOM 587 N N . TRP A 1 74 ? 2.028 4.673 -7.662 1.00 92.75 74 TRP A N 1
ATOM 588 C CA . TRP A 1 74 ? 2.189 3.958 -6.399 1.00 92.75 74 TRP A CA 1
ATOM 589 C C . TRP A 1 74 ? 2.165 2.453 -6.611 1.00 92.75 74 TRP A C 1
ATOM 591 O O . TRP A 1 74 ? 1.292 1.940 -7.305 1.00 92.75 74 TRP A O 1
ATOM 601 N N . GLY A 1 75 ? 3.092 1.742 -5.973 1.00 92.50 75 GLY A N 1
ATOM 602 C CA . GLY A 1 75 ? 3.055 0.286 -5.865 1.00 92.50 75 GLY A CA 1
ATOM 603 C C . GLY A 1 75 ? 2.460 -0.157 -4.535 1.00 92.50 75 GLY A C 1
ATOM 604 O O . GLY A 1 75 ? 2.759 0.439 -3.500 1.00 92.50 75 GLY A O 1
ATOM 605 N N . PHE A 1 76 ? 1.680 -1.237 -4.561 1.00 94.88 76 PHE A N 1
ATOM 606 C CA . PHE A 1 76 ? 1.043 -1.821 -3.384 1.00 94.88 76 PHE A CA 1
ATOM 607 C C . PHE A 1 76 ? 1.307 -3.321 -3.274 1.00 94.88 76 PHE A C 1
ATOM 609 O O . PHE A 1 76 ? 1.192 -4.069 -4.250 1.00 94.88 76 PHE A O 1
ATOM 616 N N . TRP A 1 77 ? 1.591 -3.773 -2.053 1.00 94.88 77 TRP A N 1
ATOM 617 C CA . TRP A 1 77 ? 1.760 -5.182 -1.718 1.00 94.88 77 TRP A CA 1
ATOM 618 C C . TRP A 1 77 ? 0.940 -5.568 -0.492 1.00 94.88 77 TRP A C 1
ATOM 620 O O . TRP A 1 77 ? 0.908 -4.850 0.509 1.00 94.88 77 TRP A O 1
ATOM 630 N N . LEU A 1 78 ? 0.335 -6.750 -0.538 1.00 95.75 78 LEU A N 1
ATOM 631 C CA . LEU A 1 78 ? -0.475 -7.295 0.547 1.00 95.75 78 LEU A CA 1
ATOM 632 C C . LEU A 1 78 ? 0.255 -8.434 1.265 1.00 95.75 78 LEU A C 1
ATOM 634 O O . LEU A 1 78 ? 0.931 -9.223 0.606 1.00 95.75 78 LEU A O 1
ATOM 638 N N . PRO A 1 79 ? 0.103 -8.579 2.593 1.00 94.56 79 PRO A N 1
ATOM 639 C CA . PRO A 1 79 ? 0.567 -9.764 3.302 1.00 94.56 79 PRO A CA 1
ATOM 640 C C . PRO A 1 79 ? -0.068 -11.038 2.725 1.00 94.56 79 PRO A C 1
ATOM 642 O O . PRO A 1 79 ? -1.277 -11.089 2.468 1.00 94.56 79 PRO A O 1
ATOM 645 N N . LYS A 1 80 ? 0.739 -12.087 2.559 1.00 91.38 80 LYS A N 1
ATOM 646 C CA . LYS A 1 80 ? 0.281 -13.404 2.084 1.00 91.38 80 LYS A CA 1
ATOM 647 C C . LYS A 1 80 ? -0.575 -14.139 3.106 1.00 91.38 80 LYS A C 1
ATOM 649 O O . LYS A 1 80 ? -1.497 -14.846 2.728 1.00 91.38 80 LYS A O 1
ATOM 654 N N . ASP A 1 81 ? -0.292 -13.926 4.388 1.00 84.00 81 ASP A N 1
ATOM 655 C CA . ASP A 1 81 ? -1.049 -14.503 5.505 1.00 84.00 81 ASP A CA 1
ATOM 656 C C . ASP A 1 81 ? -2.358 -13.746 5.786 1.00 84.00 81 ASP A C 1
ATOM 658 O O . ASP A 1 81 ? -3.013 -13.974 6.798 1.00 84.00 81 ASP A O 1
ATOM 662 N N . ARG A 1 82 ? -2.773 -12.821 4.902 1.00 73.06 82 ARG A N 1
ATOM 663 C CA . ARG A 1 82 ? -4.106 -12.232 5.034 1.00 73.06 82 ARG A CA 1
ATOM 664 C C . ARG A 1 82 ? -5.113 -13.378 4.991 1.00 73.06 82 ARG A C 1
ATOM 666 O O . ARG A 1 82 ? -5.136 -14.138 4.021 1.00 73.06 82 ARG A O 1
ATOM 673 N N . ALA A 1 83 ? -5.946 -13.493 6.022 1.00 56.34 83 ALA A N 1
ATOM 674 C CA . ALA A 1 83 ? -7.160 -14.283 5.927 1.00 56.34 83 ALA A CA 1
ATOM 675 C C . ALA A 1 83 ? -7.924 -13.706 4.733 1.00 56.34 83 ALA A C 1
ATOM 677 O O . ALA A 1 83 ? -8.445 -12.597 4.827 1.00 56.34 83 ALA A O 1
ATOM 678 N N . ARG A 1 84 ? -7.869 -14.370 3.569 1.00 53.78 84 ARG A N 1
ATOM 679 C CA . ARG A 1 84 ? -8.684 -13.987 2.415 1.00 53.78 84 ARG A CA 1
ATOM 680 C C . ARG A 1 84 ? -10.121 -14.047 2.933 1.00 53.78 84 ARG A C 1
ATOM 682 O O . ARG A 1 84 ? -10.542 -15.153 3.275 1.00 53.78 84 ARG A O 1
ATOM 689 N N . PRO A 1 85 ? -10.846 -12.921 3.040 1.00 47.62 85 PRO A N 1
ATOM 690 C CA . PRO A 1 85 ? -12.265 -12.998 3.309 1.00 47.62 85 PRO A CA 1
ATOM 691 C C . PRO A 1 85 ? -12.867 -13.590 2.034 1.00 47.62 85 PRO A C 1
ATOM 693 O O . PRO A 1 85 ? -12.909 -12.944 0.992 1.00 47.62 85 PRO A O 1
ATOM 696 N N . ASP A 1 86 ? -13.133 -14.889 2.078 1.00 43.59 86 ASP A N 1
ATOM 697 C CA 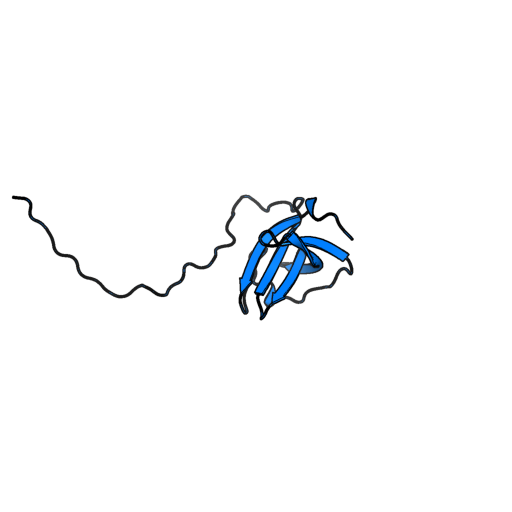. ASP A 1 86 ? -14.075 -15.596 1.219 1.00 43.59 86 ASP A CA 1
ATOM 698 C C . ASP A 1 86 ? -14.061 -15.197 -0.269 1.00 43.59 86 ASP A C 1
ATOM 700 O O . ASP A 1 86 ? -14.963 -14.533 -0.765 1.00 43.59 86 ASP A O 1
ATOM 704 N N . GLY A 1 87 ? -13.043 -15.652 -1.008 1.00 42.59 87 GLY A N 1
ATOM 705 C CA . GLY A 1 87 ? -13.160 -16.043 -2.424 1.00 42.59 87 GLY A CA 1
ATOM 706 C C . GLY A 1 87 ? -13.613 -15.028 -3.488 1.00 42.59 87 GLY A C 1
ATOM 707 O O . GLY A 1 87 ? -13.626 -15.405 -4.657 1.00 42.59 87 GLY A O 1
ATOM 708 N N . HIS A 1 88 ? -13.945 -13.777 -3.169 1.00 38.97 88 HIS A N 1
ATOM 709 C CA . HIS A 1 88 ? -14.384 -12.797 -4.166 1.00 38.97 88 HIS A CA 1
ATOM 710 C C . HIS A 1 88 ? -13.219 -11.903 -4.599 1.00 38.97 88 HIS A C 1
ATOM 712 O O . HIS A 1 88 ? -13.096 -10.729 -4.252 1.00 38.97 88 HIS A O 1
ATOM 718 N N . ASP A 1 89 ? -12.326 -12.535 -5.352 1.00 46.28 89 ASP A N 1
ATOM 719 C CA . ASP A 1 89 ? -11.239 -11.912 -6.089 1.00 46.28 89 ASP A CA 1
ATOM 720 C C . ASP A 1 89 ? -11.818 -10.945 -7.128 1.00 46.28 89 ASP A C 1
ATOM 722 O O . ASP A 1 89 ? -12.550 -11.355 -8.028 1.00 46.28 89 ASP A O 1
ATOM 726 N N . SER A 1 90 ? -11.534 -9.656 -6.974 1.00 41.59 90 SER A N 1
ATOM 727 C CA . SER A 1 90 ? -11.140 -8.761 -8.061 1.00 41.59 90 SER A CA 1
ATOM 728 C C . SER A 1 90 ? -10.846 -7.405 -7.435 1.00 41.59 90 SER A C 1
ATOM 730 O O . SER A 1 90 ? -11.764 -6.648 -7.119 1.00 41.59 90 SER A O 1
ATOM 732 N N . ALA A 1 91 ? -9.565 -7.055 -7.334 1.00 41.72 91 ALA A N 1
ATOM 733 C CA . ALA A 1 91 ? -9.190 -5.678 -7.608 1.00 41.72 91 ALA A CA 1
ATOM 734 C C . ALA A 1 91 ? -9.671 -5.402 -9.042 1.00 41.72 91 ALA A C 1
ATOM 736 O O . ALA A 1 91 ? -8.972 -5.681 -10.015 1.00 41.72 91 ALA A O 1
ATOM 737 N N . ARG A 1 92 ? -10.940 -5.000 -9.189 1.00 39.91 92 ARG A N 1
ATOM 738 C CA . ARG A 1 92 ? -11.457 -4.515 -10.459 1.00 39.91 92 ARG A CA 1
ATOM 739 C C . ARG A 1 92 ? -10.675 -3.244 -10.727 1.00 39.91 92 ARG A C 1
ATOM 741 O O . ARG A 1 92 ? -10.950 -2.209 -10.138 1.00 39.91 92 ARG A O 1
ATOM 748 N N . ILE A 1 93 ? -9.714 -3.344 -11.636 1.00 47.09 93 ILE A N 1
ATOM 749 C CA . ILE A 1 93 ? -9.462 -2.255 -12.569 1.00 47.09 93 ILE A CA 1
ATOM 750 C C . ILE A 1 93 ? -10.858 -1.906 -13.113 1.00 47.09 93 ILE A C 1
ATOM 752 O O . ILE A 1 93 ? -11.493 -2.803 -13.687 1.00 47.09 93 ILE A O 1
ATOM 756 N N . PRO A 1 94 ? -11.416 -0.713 -12.841 1.00 41.12 94 PRO A N 1
ATOM 757 C CA . PRO A 1 94 ? -12.688 -0.346 -13.438 1.00 41.12 94 PRO A CA 1
ATOM 758 C C . PRO A 1 94 ? -12.523 -0.487 -14.956 1.00 41.12 94 PRO A C 1
ATOM 760 O O . PRO A 1 94 ? -11.496 -0.057 -15.490 1.00 41.12 94 PRO A O 1
ATOM 763 N N . PRO A 1 95 ? -13.448 -1.161 -15.665 1.00 40.28 95 PRO A N 1
ATOM 764 C CA . PRO A 1 95 ? -13.415 -1.111 -17.113 1.00 40.28 95 PRO A CA 1
ATOM 765 C C . PRO A 1 95 ? -13.504 0.364 -17.500 1.00 40.28 95 PRO A C 1
ATOM 767 O O . PRO A 1 95 ? -14.372 1.082 -17.010 1.00 40.28 95 PRO A O 1
ATOM 770 N N . ASP A 1 96 ? -12.564 0.807 -18.325 1.00 42.31 96 ASP A N 1
ATOM 771 C CA . ASP A 1 96 ? -12.596 2.104 -18.984 1.00 42.31 96 ASP A CA 1
ATOM 772 C C . ASP A 1 96 ? -13.978 2.292 -19.642 1.00 42.31 96 ASP A C 1
ATOM 774 O O . ASP A 1 96 ? -14.280 1.691 -20.673 1.00 42.31 96 ASP A O 1
ATOM 778 N N . GLU A 1 97 ? -14.860 3.080 -19.020 1.00 45.12 97 GLU A N 1
ATOM 779 C CA . GLU A 1 97 ? -16.155 3.479 -19.590 1.00 45.12 97 GLU A CA 1
ATOM 780 C C . GLU A 1 97 ? -15.977 4.614 -20.617 1.00 45.12 97 GLU A C 1
ATOM 782 O O . GLU A 1 97 ? -16.744 5.573 -20.662 1.00 45.12 97 GLU A O 1
ATOM 787 N N . SER A 1 98 ? -14.965 4.524 -21.484 1.00 46.88 98 SER A N 1
ATOM 788 C CA . SER A 1 98 ? -14.767 5.453 -22.600 1.00 46.88 98 SER A CA 1
ATOM 789 C C . SER A 1 98 ? -14.655 4.734 -23.940 1.00 46.88 98 SER A C 1
ATOM 791 O O . SER A 1 98 ? -13.788 5.034 -24.751 1.00 46.88 98 SER A O 1
ATOM 793 N N . ASN A 1 99 ? -15.609 3.841 -24.241 1.00 43.69 99 ASN A N 1
ATOM 794 C CA . ASN A 1 99 ? -16.102 3.726 -25.621 1.00 43.69 99 ASN A CA 1
ATOM 795 C C . ASN A 1 99 ? -17.461 3.009 -25.734 1.00 43.69 99 ASN A C 1
ATOM 797 O O . ASN A 1 99 ? -17.566 1.886 -26.224 1.00 43.69 99 ASN A O 1
ATOM 801 N N . ALA A 1 100 ? -18.540 3.670 -25.314 1.00 46.09 100 ALA A N 1
ATOM 802 C CA . ALA A 1 100 ? -19.900 3.257 -25.654 1.00 46.09 100 ALA A CA 1
ATOM 803 C C . ALA A 1 100 ? -20.648 4.415 -26.325 1.00 46.09 100 ALA A C 1
ATOM 805 O O . ALA A 1 100 ? -21.251 5.239 -25.648 1.00 46.09 100 ALA A O 1
ATOM 806 N N . SER A 1 101 ? -20.574 4.483 -27.661 1.00 42.22 101 SER A N 1
ATOM 807 C CA . SER A 1 101 ? -21.392 5.301 -28.584 1.00 42.22 101 SER A CA 1
ATOM 808 C C . SER A 1 101 ? -20.869 5.037 -30.010 1.00 42.22 101 SER A C 1
ATOM 810 O O . SER A 1 101 ? -19.703 5.290 -30.259 1.00 42.22 101 SER A O 1
ATOM 812 N N . HIS A 1 102 ? -21.557 4.522 -31.032 1.00 43.19 102 HIS A N 1
ATOM 813 C CA . HIS A 1 102 ? -22.956 4.212 -31.301 1.00 43.19 102 HIS A CA 1
ATOM 814 C C . HIS A 1 102 ? -23.029 3.137 -32.416 1.00 43.19 102 HIS A C 1
ATOM 816 O O . HIS A 1 102 ? -22.339 3.231 -33.423 1.00 43.19 102 HIS A O 1
ATOM 822 N N . THR A 1 103 ? -23.919 2.154 -32.238 1.00 43.41 103 THR A N 1
ATOM 823 C CA . THR A 1 103 ? -24.954 1.666 -33.181 1.00 43.41 103 THR A CA 1
ATOM 824 C C . THR A 1 103 ? -24.710 1.770 -34.700 1.00 43.41 103 THR A C 1
ATOM 826 O O . THR A 1 103 ? -24.708 2.872 -35.239 1.00 43.41 103 THR A O 1
ATOM 829 N N . LYS A 1 104 ? -24.758 0.631 -35.418 1.00 40.62 104 LYS A N 1
ATOM 830 C CA . LYS A 1 104 ? -25.898 0.240 -36.289 1.00 40.62 104 LYS A CA 1
ATOM 831 C C . LYS A 1 104 ? -25.612 -1.074 -37.032 1.00 40.62 104 LYS A C 1
ATOM 833 O O . LYS A 1 104 ? -24.631 -1.186 -37.758 1.00 40.62 104 LYS A O 1
ATOM 838 N N . GLY A 1 105 ? -26.495 -2.054 -36.844 1.00 43.06 105 GLY A N 1
ATOM 839 C CA . GLY A 1 105 ? -26.519 -3.293 -37.618 1.00 43.06 105 GLY A CA 1
ATOM 840 C C . GLY A 1 105 ? -27.168 -3.133 -38.995 1.00 43.06 105 GLY A C 1
ATOM 841 O O . GLY A 1 105 ? -27.927 -2.194 -39.217 1.00 43.06 105 GLY A O 1
ATOM 842 N N . GLN A 1 106 ? -26.859 -4.081 -39.878 1.00 41.09 106 GLN A N 1
ATOM 843 C CA . GLN A 1 106 ? -27.635 -4.574 -41.028 1.00 41.09 106 GLN A CA 1
ATOM 844 C C . GLN A 1 106 ? -26.890 -5.843 -41.489 1.00 41.09 106 GLN A C 1
ATOM 846 O O . GLN A 1 106 ? -25.718 -5.772 -41.836 1.00 41.09 106 GLN A O 1
ATOM 851 N N . GLU A 1 107 ? -27.369 -7.033 -41.131 1.00 43.94 107 GLU A N 1
ATOM 852 C CA . GLU A 1 107 ? -28.362 -7.836 -41.864 1.00 43.94 107 GLU A CA 1
ATOM 853 C C . GLU A 1 107 ? -27.825 -8.382 -43.205 1.00 43.94 107 GLU A C 1
ATOM 855 O O . GLU A 1 107 ? -27.639 -7.642 -44.163 1.00 43.94 107 GLU A O 1
ATOM 860 N N . GLU A 1 108 ? -27.584 -9.699 -43.197 1.00 45.62 108 GLU A N 1
ATOM 861 C CA . GLU A 1 108 ? -27.853 -10.699 -44.242 1.00 45.62 108 GLU A CA 1
ATOM 862 C C . GLU A 1 108 ? -27.485 -10.374 -45.707 1.00 45.62 108 GLU A C 1
ATOM 864 O O . GLU A 1 108 ? -28.123 -9.561 -46.371 1.00 45.62 108 GLU A O 1
ATOM 869 N N . ARG A 1 109 ? -26.606 -11.198 -46.294 1.00 42.53 109 ARG A N 1
ATOM 870 C CA . ARG A 1 109 ? -27.008 -12.220 -47.287 1.00 42.53 109 ARG A CA 1
ATOM 871 C C . ARG A 1 109 ? -25.795 -12.959 -47.844 1.00 42.53 109 ARG A C 1
ATOM 873 O O . ARG A 1 109 ? -24.932 -12.381 -48.495 1.00 42.53 109 ARG A O 1
ATOM 880 N N . SER A 1 110 ? -25.810 -14.269 -47.635 1.00 47.72 110 SER A N 1
ATOM 881 C CA . SER A 1 110 ? -25.110 -15.246 -48.459 1.00 47.72 110 SER A CA 1
ATOM 882 C C . SER A 1 110 ? -25.718 -15.277 -49.861 1.00 47.72 110 SER A C 1
ATOM 884 O O . SER A 1 110 ? -26.943 -15.341 -49.997 1.00 47.72 110 SER A O 1
ATOM 886 N N . SER A 1 111 ? -24.874 -15.293 -50.889 1.00 54.00 111 SER A N 1
ATOM 887 C CA . SER A 1 111 ? -25.045 -16.024 -52.157 1.00 54.00 111 SER A CA 1
ATOM 888 C C . SER A 1 111 ? -23.694 -16.103 -52.853 1.00 54.00 111 SER A C 1
ATOM 890 O O . SER A 1 111 ? -23.020 -15.052 -52.909 1.00 54.00 111 SER A O 1
#

Radius of gyration: 19.37 Å; chains: 1; bounding box: 45×27×65 Å

pLDDT: mean 78.87, std 21.23, range [38.97, 97.94]

Foldseek 3Di:
DDECVQKDWDDKDADQFFDDPNGTPSPFDWDFPVDWYWDADPPPRDIDIWTKTWTADPNDIAIWTKDDPDNRIMTIIHGPPPPPPPDDDDPPPDPPPPDDDDDDDDDDDDD

Secondary structure (DSSP, 8-state):
---GGGEEEEEEEESS--EETTEEGGGSPPEEEEEEEEEE-TTT--EEEEEEEEEEETTEEEEEEEEEEETTEEEEEEETT----TT------------------------

Sequence (111 aa):
MEKSSDFEYAATAIGEECFLFGVDVFAHEWTDTRKCIRVHDPLYGQPYTMNIYEITVDGSVHRFAAGEFSNNVWGFWLPKDRARPDGHDSARIPPDESNASHTKGQEERSS